Protein AF-A0A965IKR1-F1 (afdb_monomer_lite)

Radius of gyration: 15.68 Å; chains: 1; bounding box: 31×22×42 Å

Sequence (61 aa):
MMLSPLFKAVQEDVMCTVRVVNTFESLAAHVELDGDVTVGPGDEVLVHGEEIRVPYGETRE

pLDDT: mean 89.23, std 13.39, range [41.75, 98.25]

Foldseek 3Di:
DDDDPPDDDDDDDFDWDWKADAEPVDGDIDIGTPDDDDDDPPDDDDDDDDDDDDDYHDMDD

Structure (mmCIF, N/CA/C/O backbone):
data_AF-A0A965IKR1-F1
#
_entry.id   AF-A0A965IKR1-F1
#
loop_
_atom_site.group_PDB
_atom_site.id
_atom_site.type_symbol
_atom_site.label_atom_id
_atom_site.label_alt_id
_atom_site.label_comp_id
_atom_site.label_asym_id
_atom_site.label_entity_id
_atom_site.label_seq_id
_atom_site.pdbx_PDB_ins_code
_atom_site.Cartn_x
_atom_site.Cartn_y
_atom_site.Cartn_z
_atom_site.occupancy
_atom_site.B_iso_or_equiv
_atom_site.auth_seq_id
_atom_site.auth_comp_id
_atom_site.auth_asym_id
_atom_site.auth_atom_id
_atom_site.pdbx_PDB_model_num
ATOM 1 N N . MET A 1 1 ? -2.846 5.225 26.464 1.00 41.75 1 MET A N 1
ATOM 2 C CA . MET A 1 1 ? -4.143 5.100 27.164 1.00 41.75 1 MET A CA 1
ATOM 3 C C . MET A 1 1 ? -4.479 3.619 27.231 1.00 41.75 1 MET A C 1
ATOM 5 O O . MET A 1 1 ? -4.324 2.950 26.221 1.00 41.75 1 MET A O 1
ATOM 9 N N . MET A 1 2 ? -4.805 3.098 28.417 1.00 47.59 2 MET A N 1
ATOM 10 C CA . MET A 1 2 ? -5.148 1.686 28.637 1.00 47.59 2 MET A CA 1
ATOM 11 C C . MET A 1 2 ? -6.452 1.347 27.904 1.00 47.59 2 MET A C 1
ATOM 13 O O . MET A 1 2 ? -7.455 2.020 28.128 1.00 47.59 2 MET A O 1
ATOM 17 N N . LEU A 1 3 ? -6.437 0.335 27.032 1.00 56.50 3 LEU A N 1
ATOM 18 C CA . LEU A 1 3 ? -7.632 -0.118 26.320 1.00 56.50 3 LEU A CA 1
ATOM 19 C C . LEU A 1 3 ? -8.461 -1.023 27.243 1.00 56.50 3 LEU A C 1
ATOM 21 O O . LEU A 1 3 ? -8.026 -2.102 27.645 1.00 56.50 3 LEU A O 1
ATOM 25 N N . SER A 1 4 ? -9.648 -0.549 27.608 1.00 60.47 4 SER A N 1
ATOM 26 C CA . SER A 1 4 ? -10.649 -1.287 28.377 1.00 60.47 4 SER A CA 1
ATOM 27 C C . SER A 1 4 ? -11.167 -2.497 27.577 1.00 60.47 4 SER A C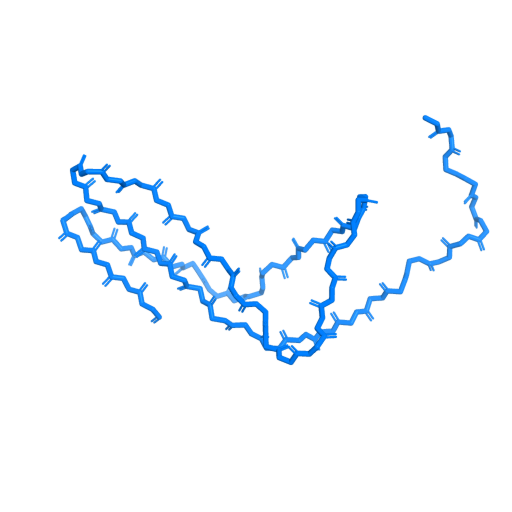 1
ATOM 29 O O . SER A 1 4 ? -11.504 -2.333 26.406 1.00 60.47 4 SER A O 1
ATOM 31 N N . PRO A 1 5 ? -11.340 -3.686 28.183 1.00 56.09 5 PRO A N 1
ATOM 32 C CA . PRO A 1 5 ? -11.700 -4.930 27.482 1.00 56.09 5 PRO A CA 1
ATOM 33 C C . PRO A 1 5 ? -13.185 -5.032 27.067 1.00 56.09 5 PRO A C 1
ATOM 35 O O . PRO A 1 5 ? -13.674 -6.1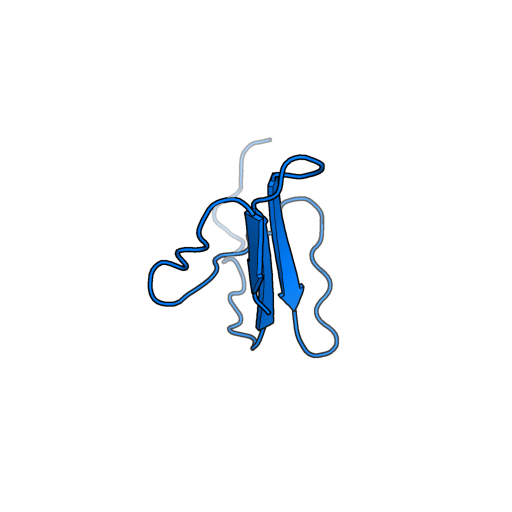26 26.800 1.00 56.09 5 PRO A O 1
ATOM 38 N N . LEU A 1 6 ? -13.927 -3.918 27.047 1.00 64.50 6 LEU A N 1
ATOM 39 C CA . LEU A 1 6 ? -15.383 -3.901 26.834 1.00 64.50 6 LEU A CA 1
ATOM 40 C C . LEU A 1 6 ? -15.823 -3.524 25.411 1.00 64.50 6 LEU A C 1
ATOM 42 O O . LEU A 1 6 ? -17.000 -3.676 25.094 1.00 64.50 6 LEU A O 1
ATOM 46 N N . PHE A 1 7 ? -14.911 -3.064 24.553 1.00 62.25 7 PHE A N 1
ATOM 47 C CA . PHE A 1 7 ? -15.223 -2.704 23.170 1.00 62.25 7 PHE A CA 1
ATOM 48 C C . PHE A 1 7 ? -14.586 -3.724 22.231 1.00 62.25 7 PHE A C 1
ATOM 50 O O . PHE A 1 7 ? -13.372 -3.741 22.042 1.00 62.25 7 PHE A O 1
ATOM 57 N N . LYS A 1 8 ? -15.406 -4.615 21.669 1.00 68.19 8 LYS A N 1
ATOM 58 C CA . LYS A 1 8 ? -14.976 -5.478 20.569 1.00 68.19 8 LYS A CA 1
ATOM 59 C C . LYS A 1 8 ? -14.801 -4.590 19.335 1.00 68.19 8 LYS A C 1
ATOM 61 O O . LYS A 1 8 ? -15.746 -3.892 18.973 1.00 68.19 8 LYS A O 1
ATOM 66 N N . ALA A 1 9 ? -13.621 -4.613 18.717 1.00 75.69 9 ALA A N 1
ATOM 67 C CA . ALA A 1 9 ? -13.398 -3.931 17.446 1.00 75.69 9 ALA A CA 1
ATOM 68 C C . ALA A 1 9 ? -14.400 -4.456 16.404 1.00 75.69 9 ALA A C 1
ATOM 70 O O . ALA A 1 9 ? -14.622 -5.670 16.307 1.00 75.69 9 ALA A O 1
ATOM 71 N N . VAL A 1 10 ? -15.044 -3.543 15.678 1.00 81.94 10 VAL A N 1
ATOM 72 C CA . VAL A 1 10 ? -15.852 -3.897 14.509 1.00 81.94 10 VAL A CA 1
ATOM 73 C C . VAL A 1 10 ? -14.877 -4.120 13.361 1.00 81.94 10 VAL A C 1
ATOM 75 O O . VAL A 1 10 ? -14.002 -3.291 13.137 1.00 81.94 10 VAL A O 1
ATOM 78 N N . GLN A 1 11 ? -15.004 -5.258 12.688 1.00 89.25 11 GLN A N 1
ATOM 79 C CA . GLN A 1 11 ? -14.216 -5.588 11.508 1.00 89.25 11 GLN A CA 1
ATOM 80 C C . GLN A 1 11 ? -15.166 -5.688 10.320 1.00 89.25 11 GLN A C 1
ATOM 82 O O . GLN A 1 11 ? -16.208 -6.340 10.420 1.00 89.25 11 GLN A O 1
ATOM 87 N N . GLU A 1 12 ? -14.800 -5.035 9.226 1.00 91.31 12 GLU A N 1
ATOM 88 C CA . GLU A 1 12 ? -15.533 -5.030 7.967 1.00 91.31 12 GLU A CA 1
ATOM 89 C C . GLU A 1 12 ? -14.541 -5.271 6.830 1.00 91.31 12 GLU A C 1
ATOM 91 O O . GLU A 1 12 ? -13.463 -4.676 6.815 1.00 91.31 12 GLU A O 1
ATOM 96 N N . ASP A 1 13 ? -14.911 -6.149 5.899 1.00 94.62 13 ASP A N 1
ATOM 97 C CA . ASP A 1 13 ? -14.130 -6.416 4.696 1.00 94.62 13 ASP A CA 1
ATOM 98 C C . ASP A 1 13 ? -14.708 -5.600 3.540 1.00 94.62 13 ASP A C 1
ATOM 100 O O . ASP A 1 13 ? -15.890 -5.724 3.205 1.00 94.62 13 ASP A O 1
ATOM 104 N N . VAL A 1 14 ? -13.860 -4.790 2.911 1.00 95.06 14 VAL A N 1
ATOM 105 C CA . VAL A 1 14 ? -14.225 -3.934 1.778 1.00 95.06 14 VAL A CA 1
ATOM 106 C C . VAL A 1 14 ? -13.267 -4.153 0.618 1.00 95.06 14 VAL A C 1
ATOM 108 O O . VAL A 1 14 ? -12.102 -4.511 0.807 1.00 95.06 14 VAL A O 1
ATOM 111 N N . MET A 1 15 ? -13.765 -3.958 -0.600 1.00 96.50 15 MET A N 1
ATOM 112 C CA . MET A 1 15 ? -12.912 -3.977 -1.784 1.00 96.50 15 MET A CA 1
ATOM 113 C C . MET A 1 15 ? -12.006 -2.742 -1.790 1.00 96.50 15 MET A C 1
ATOM 115 O O . MET A 1 15 ? -12.336 -1.707 -1.210 1.00 96.50 15 MET A O 1
ATOM 119 N N . CYS A 1 16 ? -10.835 -2.867 -2.404 1.00 95.69 16 CYS A N 1
ATOM 120 C CA . CYS A 1 16 ? -9.896 -1.764 -2.533 1.00 95.69 16 CYS A CA 1
ATOM 121 C C . CYS A 1 16 ? -9.059 -1.902 -3.803 1.00 95.69 16 CYS A C 1
ATOM 123 O O . CYS A 1 16 ? -8.884 -3.002 -4.337 1.00 95.69 16 CYS A O 1
ATOM 125 N N . THR A 1 17 ? -8.499 -0.777 -4.239 1.00 95.69 17 THR A N 1
ATOM 126 C CA . THR A 1 17 ? -7.500 -0.705 -5.306 1.00 95.69 17 THR A CA 1
ATOM 127 C C . THR A 1 17 ? -6.144 -0.354 -4.701 1.00 95.69 17 THR A C 1
ATOM 129 O O . THR A 1 17 ? -6.034 0.581 -3.902 1.00 95.69 17 THR A O 1
ATOM 132 N N . VAL A 1 18 ? -5.094 -1.093 -5.074 1.00 96.62 18 VAL A N 1
ATOM 133 C CA . VAL A 1 18 ? -3.732 -0.867 -4.569 1.00 96.62 18 VAL A CA 1
ATOM 134 C C . VAL A 1 18 ? -2.828 -0.395 -5.697 1.00 96.62 18 VAL A C 1
ATOM 136 O O . VAL A 1 18 ? -2.374 -1.176 -6.529 1.00 96.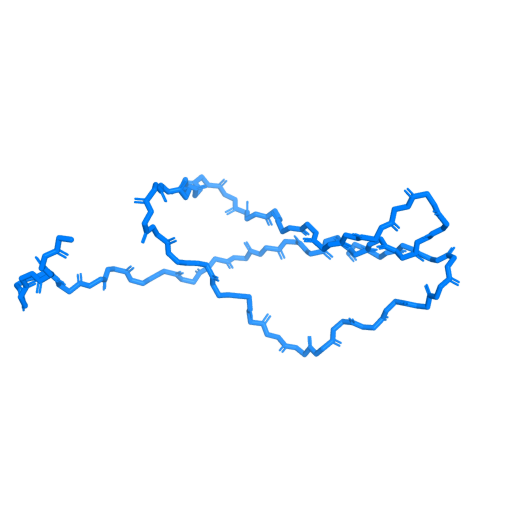62 18 VAL A O 1
ATOM 139 N N . ARG A 1 19 ? -2.491 0.893 -5.667 1.00 97.25 19 ARG A N 1
ATOM 140 C CA . ARG A 1 19 ? -1.555 1.505 -6.604 1.00 97.25 19 ARG A CA 1
ATOM 141 C C . ARG A 1 19 ? -0.135 1.417 -6.064 1.00 97.25 19 ARG A C 1
ATOM 143 O O . ARG A 1 19 ? 0.180 2.010 -5.032 1.00 97.25 19 ARG A O 1
ATOM 150 N N . VAL A 1 20 ? 0.748 0.751 -6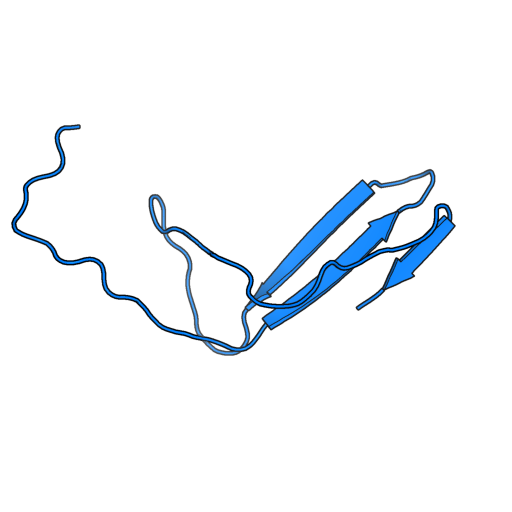.800 1.00 97.75 20 VAL A N 1
ATOM 151 C CA . VAL A 1 20 ? 2.170 0.632 -6.454 1.00 97.75 20 VAL A CA 1
ATOM 152 C C . VAL A 1 20 ? 3.019 1.363 -7.487 1.00 97.75 20 VAL A C 1
ATOM 154 O O . VAL A 1 20 ? 2.949 1.077 -8.682 1.00 97.75 20 VAL A O 1
ATOM 157 N N . VAL A 1 21 ? 3.841 2.298 -7.011 1.00 98.25 21 VAL A N 1
ATOM 158 C CA . VAL A 1 21 ? 4.774 3.102 -7.810 1.00 98.25 21 VAL A CA 1
ATOM 159 C C . VAL A 1 21 ? 6.189 2.748 -7.375 1.00 98.25 21 VAL A C 1
ATOM 161 O O . VAL A 1 21 ? 6.512 2.865 -6.193 1.00 98.25 21 VAL A O 1
ATOM 164 N N . ASN A 1 22 ? 7.030 2.321 -8.316 1.00 98.19 22 ASN A N 1
ATOM 165 C CA . ASN A 1 22 ? 8.437 2.027 -8.065 1.00 98.19 22 ASN A CA 1
ATOM 166 C C . ASN A 1 22 ? 9.290 2.675 -9.156 1.00 98.19 22 ASN A C 1
ATOM 168 O O . A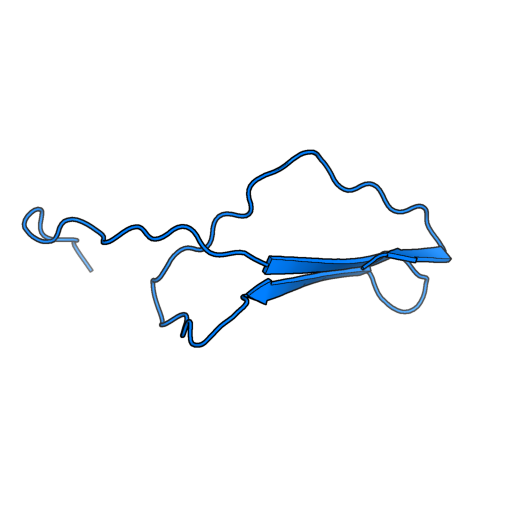SN A 1 22 ? 9.754 2.001 -10.071 1.00 98.19 22 ASN A O 1
ATOM 172 N N . THR A 1 23 ? 9.459 3.993 -9.095 1.00 98.12 23 THR A N 1
ATOM 173 C CA . THR A 1 23 ? 10.222 4.761 -10.088 1.00 98.12 23 THR A CA 1
ATOM 174 C C . THR A 1 23 ? 11.379 5.511 -9.434 1.00 98.12 23 THR A C 1
ATOM 176 O O . THR A 1 23 ? 11.622 5.407 -8.232 1.00 98.12 23 THR A O 1
ATOM 179 N N . PHE A 1 24 ? 12.147 6.256 -10.231 1.00 98.12 24 PHE A N 1
ATOM 180 C CA . PHE A 1 24 ? 13.209 7.108 -9.700 1.00 98.12 24 PHE A CA 1
ATOM 181 C C . PHE A 1 24 ? 12.654 8.250 -8.840 1.00 98.12 24 PHE A C 1
ATOM 183 O O . PHE A 1 24 ? 13.254 8.624 -7.837 1.00 98.12 24 PHE A O 1
ATOM 190 N N . GLU A 1 25 ? 11.503 8.789 -9.231 1.00 97.94 25 GLU A N 1
ATOM 191 C CA . GLU A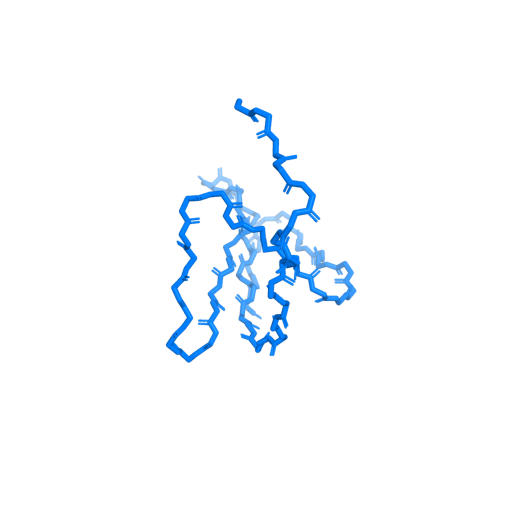 1 25 ? 10.860 9.936 -8.600 1.00 97.94 25 GLU A CA 1
ATOM 192 C C . GLU A 1 25 ? 10.135 9.566 -7.303 1.00 97.94 25 GLU A C 1
ATOM 194 O O . GLU A 1 25 ? 10.033 10.406 -6.409 1.00 97.94 25 GLU A O 1
ATOM 199 N N . SER A 1 26 ? 9.603 8.342 -7.202 1.00 97.19 26 SER A N 1
ATOM 200 C CA . SER A 1 26 ? 8.785 7.925 -6.062 1.00 97.19 26 SER A CA 1
ATOM 201 C C . SER A 1 26 ? 8.787 6.413 -5.834 1.00 97.19 26 SER A C 1
ATOM 203 O O . SER A 1 26 ? 8.794 5.620 -6.777 1.00 97.19 26 SER A O 1
ATOM 205 N N . LEU A 1 27 ? 8.699 6.029 -4.559 1.00 97.19 27 LEU A N 1
ATOM 206 C CA . LEU A 1 27 ? 8.435 4.668 -4.105 1.00 97.19 27 LEU A CA 1
ATOM 207 C C . LEU A 1 27 ? 7.248 4.702 -3.138 1.00 97.19 27 LEU A C 1
ATOM 209 O O . LEU A 1 27 ? 7.374 5.217 -2.026 1.00 97.19 27 LEU A O 1
ATOM 213 N N . ALA A 1 28 ? 6.100 4.174 -3.562 1.00 96.94 28 ALA A N 1
ATOM 214 C CA . ALA A 1 28 ? 4.862 4.244 -2.790 1.00 96.94 28 ALA A CA 1
ATOM 215 C C . ALA A 1 28 ? 3.936 3.047 -3.041 1.00 96.94 28 ALA A C 1
ATOM 217 O O . ALA A 1 28 ? 3.910 2.477 -4.131 1.00 96.94 28 ALA A O 1
ATOM 218 N N . ALA A 1 29 ? 3.131 2.725 -2.031 1.00 95.69 29 ALA A N 1
ATOM 219 C CA . ALA A 1 29 ? 1.989 1.825 -2.126 1.00 95.69 29 ALA A CA 1
ATOM 220 C C . ALA A 1 29 ? 0.770 2.554 -1.548 1.00 95.69 29 ALA A C 1
ATOM 222 O O . ALA A 1 29 ? 0.666 2.739 -0.337 1.00 95.69 29 ALA A O 1
ATOM 223 N N . HIS A 1 30 ? -0.100 3.045 -2.425 1.00 95.19 30 HIS A N 1
ATOM 224 C CA . HIS A 1 30 ? -1.326 3.741 -2.053 1.00 95.19 30 HIS A CA 1
ATOM 225 C C . HIS A 1 30 ? -2.502 2.776 -2.117 1.00 95.19 30 HIS A C 1
ATOM 227 O O . HIS A 1 30 ? -2.633 2.018 -3.076 1.00 95.19 30 HIS A O 1
ATOM 233 N N . VAL A 1 31 ? -3.360 2.837 -1.105 1.00 95.06 31 VAL A N 1
ATOM 234 C CA . VAL A 1 31 ? -4.581 2.038 -1.019 1.00 95.06 31 VAL A CA 1
ATOM 235 C C . VAL A 1 31 ? -5.766 2.986 -1.081 1.00 95.06 31 VAL A C 1
ATOM 237 O O . VAL A 1 31 ? -5.840 3.937 -0.303 1.00 95.06 31 VAL A O 1
ATOM 240 N N . GLU A 1 32 ? -6.675 2.716 -2.005 1.00 94.62 32 GLU A N 1
ATOM 241 C CA . GLU A 1 32 ? -7.961 3.393 -2.122 1.00 94.62 32 GLU A CA 1
ATOM 242 C C . GLU A 1 32 ? -9.050 2.381 -1.766 1.00 94.62 32 GLU A C 1
ATOM 244 O O . GLU A 1 32 ? -9.148 1.330 -2.398 1.00 94.62 32 GLU A O 1
ATOM 249 N N . LEU A 1 33 ? -9.798 2.652 -0.696 1.00 95.19 33 LEU A N 1
ATOM 250 C CA . LEU A 1 33 ? -10.900 1.799 -0.255 1.00 95.19 33 LEU A CA 1
ATOM 251 C C . LEU A 1 33 ? -12.150 2.145 -1.065 1.00 95.19 33 LEU A C 1
ATOM 253 O O . LEU A 1 33 ? -12.473 3.323 -1.221 1.00 95.19 33 LEU A O 1
ATOM 257 N N . ASP A 1 34 ? -12.859 1.130 -1.549 1.00 93.56 34 ASP A N 1
ATOM 258 C CA . ASP A 1 34 ? -14.085 1.332 -2.314 1.00 93.56 34 ASP A CA 1
ATOM 259 C C . ASP A 1 34 ? -15.257 1.694 -1.384 1.00 93.56 34 ASP A C 1
ATOM 261 O O . ASP A 1 34 ? -15.357 1.225 -0.248 1.00 93.56 34 ASP A O 1
ATOM 265 N N . GLY A 1 35 ? -16.209 2.478 -1.897 1.00 88.81 35 GLY A N 1
ATOM 266 C CA . GLY A 1 35 ? -17.429 2.839 -1.172 1.00 88.81 35 GLY A CA 1
ATOM 267 C C . GLY A 1 35 ? -17.264 4.045 -0.244 1.00 88.81 35 GLY A C 1
ATOM 268 O O . GLY A 1 35 ? -16.490 4.953 -0.526 1.00 88.81 35 GLY A O 1
ATOM 269 N N . ASP A 1 36 ? -18.053 4.081 0.832 1.00 86.38 36 ASP A N 1
ATOM 270 C CA . ASP A 1 36 ? -18.101 5.195 1.794 1.00 86.38 36 ASP A CA 1
ATOM 271 C C . ASP A 1 36 ? -17.466 4.787 3.133 1.00 86.38 36 ASP A C 1
ATOM 273 O O . ASP A 1 36 ? -18.093 4.812 4.194 1.00 86.38 36 ASP A O 1
ATOM 277 N N . VAL A 1 37 ? -16.217 4.318 3.064 1.00 90.31 37 VAL A N 1
ATOM 278 C CA . VAL A 1 37 ? -15.445 3.882 4.233 1.00 90.31 37 VAL A CA 1
ATOM 279 C C . VAL A 1 37 ? -14.552 5.025 4.693 1.00 90.31 37 VAL A C 1
ATOM 281 O O . VAL A 1 37 ? -13.661 5.470 3.972 1.00 90.31 37 VAL A O 1
ATOM 284 N N . THR A 1 38 ? -14.760 5.492 5.924 1.00 90.69 38 THR A N 1
ATOM 285 C CA . THR A 1 38 ? -13.894 6.499 6.550 1.00 90.69 38 THR A CA 1
ATOM 286 C C . THR A 1 38 ? -12.987 5.835 7.578 1.00 90.69 38 THR A C 1
ATOM 288 O O . THR A 1 38 ? -13.476 5.283 8.558 1.00 90.69 38 THR A O 1
ATOM 291 N N . VAL A 1 39 ? -11.670 5.931 7.381 1.00 91.62 39 VAL A N 1
ATOM 292 C CA . VAL A 1 39 ? -10.668 5.466 8.354 1.00 91.62 39 VAL A CA 1
ATOM 293 C C . VAL A 1 39 ? -10.379 6.586 9.354 1.00 91.62 39 VAL A C 1
ATOM 295 O O . VAL A 1 39 ? -9.876 7.651 8.983 1.00 91.62 39 VAL A O 1
ATOM 298 N N . GLY A 1 40 ? -10.716 6.363 10.622 1.00 92.56 40 GLY A N 1
ATOM 299 C CA . GLY A 1 40 ? -10.499 7.300 11.717 1.00 92.56 40 GLY A CA 1
ATOM 300 C C . GLY A 1 40 ? -9.166 7.095 12.453 1.00 92.56 40 GLY A C 1
ATOM 301 O O . GLY A 1 40 ? -8.443 6.121 12.235 1.00 92.56 40 GLY A O 1
ATOM 302 N N . PRO A 1 41 ? -8.795 8.013 13.365 1.00 93.19 41 PRO A N 1
ATOM 303 C CA . PRO A 1 41 ? -7.597 7.854 14.182 1.00 93.19 41 PRO A CA 1
ATOM 304 C C . PRO A 1 41 ? -7.688 6.641 15.118 1.00 93.19 41 PRO A C 1
ATOM 306 O O . PRO A 1 41 ? -8.554 6.588 15.988 1.00 93.19 41 PRO A O 1
ATOM 309 N N . GLY A 1 42 ? -6.729 5.723 14.998 1.00 90.69 42 GLY A N 1
ATOM 310 C CA . GLY A 1 42 ? -6.668 4.498 15.801 1.00 90.69 42 GLY A CA 1
ATOM 311 C C . GLY A 1 42 ? -7.321 3.284 15.141 1.00 90.69 42 GLY A C 1
ATOM 312 O O . GLY A 1 42 ? -7.165 2.186 15.671 1.00 90.69 42 GLY A O 1
ATOM 313 N N . ASP A 1 43 ? -7.985 3.465 13.998 1.00 91.38 43 ASP A N 1
ATOM 314 C CA . ASP A 1 43 ? -8.448 2.356 13.172 1.00 91.38 43 ASP A CA 1
ATOM 315 C C . ASP A 1 43 ? -7.260 1.681 12.477 1.00 91.38 43 ASP A C 1
ATOM 317 O O . ASP A 1 43 ? -6.250 2.313 12.149 1.00 91.38 43 ASP A O 1
ATOM 321 N N . GLU A 1 44 ? -7.391 0.379 12.244 1.00 92.44 44 GLU A N 1
ATOM 322 C CA . GLU A 1 44 ? -6.382 -0.435 11.575 1.00 92.44 44 GLU A CA 1
ATOM 323 C C . GLU A 1 44 ? -6.915 -0.905 10.222 1.00 92.44 44 GLU A C 1
ATOM 325 O O . GLU A 1 44 ? -8.054 -1.353 10.110 1.00 92.44 44 GLU A O 1
ATOM 330 N N . VAL A 1 45 ? -6.072 -0.820 9.191 1.00 93.38 45 VAL A N 1
ATOM 331 C CA . VAL A 1 45 ? -6.381 -1.311 7.844 1.00 93.38 45 VAL A CA 1
ATOM 332 C C . VAL A 1 45 ? -5.443 -2.464 7.521 1.00 93.38 45 VAL A C 1
ATOM 334 O O . VAL A 1 45 ? -4.221 -2.323 7.610 1.00 93.38 45 VAL A O 1
ATOM 337 N N . LEU A 1 46 ? -6.017 -3.597 7.116 1.00 94.25 46 LEU A N 1
ATOM 338 C CA . LEU A 1 46 ? -5.282 -4.771 6.663 1.00 94.25 46 LEU A CA 1
ATOM 339 C C . LEU A 1 46 ? -5.621 -5.046 5.197 1.00 94.25 46 LEU A C 1
ATOM 341 O O . LEU A 1 46 ? -6.764 -5.335 4.862 1.00 94.25 46 LEU A O 1
ATOM 345 N N . VAL A 1 47 ? -4.618 -4.975 4.323 1.00 95.00 47 VAL A N 1
ATOM 346 C CA . VAL A 1 47 ? -4.779 -5.349 2.913 1.00 95.00 47 VAL A CA 1
ATOM 347 C C . VAL A 1 47 ? -4.629 -6.860 2.781 1.00 95.00 47 VAL A C 1
ATOM 349 O O . VAL A 1 47 ? -3.605 -7.431 3.163 1.00 95.00 47 VAL A O 1
ATOM 352 N N . HIS A 1 48 ? -5.650 -7.503 2.224 1.00 94.88 48 HIS A N 1
ATOM 353 C CA . HIS A 1 48 ? -5.651 -8.929 1.918 1.00 94.88 48 HIS A CA 1
ATOM 354 C C . HIS A 1 48 ? -5.159 -9.187 0.488 1.00 94.88 48 HIS A C 1
ATOM 356 O O . HIS A 1 48 ? -5.381 -8.375 -0.406 1.00 94.88 48 HIS A O 1
ATOM 362 N N . GLY A 1 49 ? -4.536 -10.345 0.256 1.00 93.62 49 GLY A N 1
ATOM 363 C CA . GLY A 1 49 ? -4.142 -10.790 -1.081 1.00 93.62 49 GLY A CA 1
ATOM 364 C C . GLY A 1 49 ? -2.724 -11.344 -1.154 1.00 93.62 49 GLY A C 1
ATOM 365 O O . GLY A 1 49 ? -2.057 -11.550 -0.139 1.00 93.62 49 GLY A O 1
ATOM 366 N N . GLU A 1 50 ? -2.288 -11.617 -2.381 1.00 94.44 50 GLU A N 1
ATOM 367 C CA . GLU A 1 50 ? -0.914 -12.017 -2.678 1.00 94.44 50 GLU A CA 1
ATOM 368 C C . GLU A 1 50 ? 0.032 -10.808 -2.701 1.00 94.44 50 GLU A C 1
ATOM 370 O O . GLU A 1 50 ? -0.383 -9.652 -2.785 1.00 94.44 50 GLU A O 1
ATOM 375 N N . GLU A 1 51 ? 1.335 -11.081 -2.651 1.00 93.38 51 GLU A N 1
ATOM 376 C CA . GLU A 1 51 ? 2.363 -10.048 -2.754 1.00 93.38 51 GLU A CA 1
ATOM 377 C C . GLU A 1 51 ? 2.305 -9.323 -4.112 1.00 93.38 51 GLU A C 1
ATOM 379 O O . GLU A 1 51 ? 2.350 -9.948 -5.174 1.00 93.38 51 GLU A O 1
ATOM 384 N N . ILE A 1 52 ? 2.304 -7.987 -4.083 1.00 94.44 52 ILE A N 1
ATOM 385 C CA . ILE A 1 52 ? 2.390 -7.154 -5.286 1.00 94.44 52 ILE A CA 1
ATOM 386 C C . ILE A 1 52 ? 3.855 -6.796 -5.544 1.00 94.44 52 ILE A C 1
ATOM 388 O O . ILE A 1 52 ? 4.469 -6.034 -4.799 1.00 94.44 52 ILE A O 1
ATOM 392 N N . ARG A 1 53 ? 4.417 -7.321 -6.638 1.00 95.75 53 ARG A N 1
ATOM 393 C CA . ARG A 1 53 ? 5.775 -6.996 -7.102 1.00 95.75 53 ARG A CA 1
ATOM 394 C C . ARG A 1 53 ? 5.710 -6.085 -8.323 1.00 95.75 53 ARG A C 1
ATOM 396 O O . ARG A 1 53 ? 5.147 -6.471 -9.345 1.00 95.75 53 ARG A O 1
ATOM 403 N N . VAL A 1 54 ? 6.323 -4.906 -8.222 1.00 97.44 54 VAL A N 1
ATOM 404 C CA . VAL A 1 54 ? 6.470 -3.947 -9.328 1.00 97.44 54 VAL A CA 1
ATOM 405 C C . VAL A 1 54 ? 7.961 -3.697 -9.573 1.00 97.44 54 VAL A C 1
ATOM 407 O O . VAL A 1 54 ? 8.652 -3.270 -8.640 1.00 97.44 54 VAL A O 1
ATOM 410 N N . PRO A 1 55 ? 8.490 -3.993 -10.776 1.00 97.94 55 PRO A N 1
ATOM 411 C CA . PRO A 1 55 ? 9.876 -3.702 -11.128 1.00 97.94 55 PRO A CA 1
ATOM 412 C C . PRO A 1 55 ? 10.219 -2.216 -11.003 1.00 97.94 55 PRO A C 1
ATOM 414 O O . PRO A 1 55 ? 9.354 -1.345 -11.065 1.00 97.94 55 PRO A O 1
ATOM 417 N N . TYR A 1 56 ? 11.508 -1.923 -10.843 1.00 97.88 56 TYR A N 1
ATOM 418 C CA . TYR A 1 56 ? 11.975 -0.542 -10.847 1.00 97.88 56 TYR A CA 1
ATOM 419 C C . TYR A 1 56 ? 11.771 0.098 -12.228 1.00 97.88 56 TYR A C 1
ATOM 421 O O . TYR A 1 56 ? 12.139 -0.488 -13.245 1.00 97.88 56 TYR A O 1
ATOM 429 N N . GLY A 1 57 ? 11.224 1.310 -12.246 1.00 98.00 57 GLY A N 1
ATOM 430 C CA . GLY A 1 57 ? 10.800 2.039 -13.440 1.00 98.00 57 GLY A CA 1
ATOM 431 C C . GLY A 1 57 ? 9.330 1.836 -13.826 1.00 98.00 57 GLY A C 1
ATOM 432 O O . GLY A 1 57 ? 8.906 2.405 -14.829 1.00 98.00 57 GLY A O 1
ATOM 433 N N . GLU A 1 58 ? 8.547 1.065 -13.061 1.00 97.81 58 GLU A N 1
ATOM 434 C CA . GLU A 1 58 ? 7.162 0.712 -13.405 1.00 97.81 58 GLU A CA 1
ATOM 435 C C . GLU A 1 58 ? 6.129 1.193 -12.369 1.00 97.81 58 GLU A C 1
ATOM 437 O O . GLU A 1 58 ? 6.439 1.608 -11.248 1.00 97.81 58 GLU A O 1
ATOM 442 N N . THR A 1 59 ? 4.856 1.161 -12.771 1.00 96.94 59 THR A N 1
ATOM 443 C CA . THR A 1 59 ? 3.694 1.467 -11.926 1.00 96.94 59 THR A CA 1
ATOM 444 C C . THR A 1 59 ? 2.564 0.492 -12.231 1.00 96.94 59 THR A C 1
ATOM 446 O O . THR A 1 59 ? 2.365 0.118 -13.388 1.00 96.94 59 THR A O 1
ATOM 449 N N . ARG A 1 60 ? 1.823 0.092 -11.194 1.00 95.25 60 ARG A N 1
ATOM 450 C CA . ARG A 1 60 ? 0.669 -0.809 -11.284 1.00 95.25 60 ARG A CA 1
ATOM 451 C C . ARG A 1 60 ? -0.511 -0.269 -10.477 1.00 95.25 60 ARG A C 1
ATOM 453 O O . ARG A 1 60 ? -0.295 0.351 -9.437 1.00 95.25 60 ARG A O 1
ATOM 460 N N . GLU A 1 61 ? -1.720 -0.524 -10.970 1.00 88.75 61 GLU A N 1
ATOM 461 C CA . GLU A 1 61 ? -3.016 -0.265 -10.321 1.00 88.75 61 GLU A CA 1
ATOM 462 C C . GLU A 1 61 ? -3.778 -1.577 -10.116 1.00 88.75 61 GLU A C 1
ATOM 464 O O . GLU A 1 61 ? -3.570 -2.504 -10.942 1.00 88.75 61 GLU A O 1
#

Secondary structure (DSSP, 8-state):
----TT-PPP-----EEEEEEESSS-EEEEEEE-SS----TT------SS-----TTEEE-